Protein AF-A0A958L833-F1 (afdb_monomer_lite)

Structure (mmCIF, N/CA/C/O backbone):
data_AF-A0A958L833-F1
#
_entry.id   AF-A0A958L833-F1
#
loop_
_atom_site.group_PDB
_atom_site.id
_atom_site.type_symbol
_atom_site.label_atom_id
_atom_site.label_alt_id
_atom_site.label_comp_id
_atom_site.label_asym_id
_atom_site.label_entity_id
_atom_site.label_seq_id
_atom_site.pdbx_PDB_ins_code
_atom_site.Cartn_x
_atom_site.Cartn_y
_atom_site.Cartn_z
_atom_site.occupancy
_atom_site.B_iso_or_equiv
_atom_site.auth_seq_id
_atom_site.auth_comp_id
_atom_site.auth_asym_id
_atom_site.auth_atom_id
_atom_site.pdbx_PDB_model_num
ATOM 1 N N . MET A 1 1 ? -40.197 -20.289 23.679 1.00 38.75 1 MET A N 1
ATOM 2 C CA . MET A 1 1 ? -38.757 -20.039 23.892 1.00 38.75 1 MET A CA 1
ATOM 3 C C . MET A 1 1 ? -38.187 -19.551 22.568 1.00 38.75 1 MET A C 1
ATOM 5 O O . MET A 1 1 ? -37.665 -20.338 21.796 1.00 38.75 1 MET A O 1
ATOM 9 N N . PHE A 1 2 ? -38.415 -18.277 22.246 1.00 50.72 2 PHE A N 1
ATOM 10 C CA . PHE A 1 2 ? -37.841 -17.656 21.055 1.00 50.72 2 PHE A CA 1
ATOM 11 C C . PHE A 1 2 ? -36.482 -17.107 21.463 1.00 50.72 2 PHE A C 1
ATOM 13 O O . PHE A 1 2 ? -36.399 -16.299 22.387 1.00 50.72 2 PHE A O 1
ATOM 20 N N . GLN A 1 3 ? -35.421 -17.630 20.852 1.00 54.59 3 GLN A N 1
ATOM 21 C CA . GLN A 1 3 ? -34.069 -17.125 21.043 1.00 54.59 3 GLN A CA 1
ATOM 22 C C . GLN A 1 3 ? -34.075 -15.627 20.744 1.00 54.59 3 GLN A C 1
ATOM 24 O O . GLN A 1 3 ? -34.333 -15.222 19.613 1.00 54.59 3 GLN A O 1
ATOM 29 N N . GLN A 1 4 ? -33.811 -14.819 21.774 1.00 56.62 4 GLN A N 1
ATOM 30 C CA . GLN A 1 4 ? -33.393 -13.433 21.614 1.00 56.62 4 GLN A CA 1
ATOM 31 C C . GLN A 1 4 ? -32.261 -13.433 20.589 1.00 56.62 4 GLN A C 1
ATOM 33 O O . GLN A 1 4 ? -31.164 -13.927 20.867 1.00 56.62 4 GLN A O 1
ATOM 38 N N . GLN A 1 5 ? -32.544 -12.920 19.393 1.00 55.31 5 GLN A N 1
ATOM 39 C CA . GLN A 1 5 ? -31.499 -12.517 18.474 1.00 55.31 5 GLN A CA 1
ATOM 40 C C . GLN A 1 5 ? -30.713 -11.453 19.230 1.00 55.31 5 GLN A C 1
ATOM 42 O O . GLN A 1 5 ? -31.213 -10.362 19.487 1.00 55.31 5 GLN A O 1
ATOM 47 N N . ARG A 1 6 ? -29.521 -11.821 19.709 1.00 55.91 6 ARG A N 1
ATOM 48 C CA . ARG A 1 6 ? -28.572 -10.852 20.238 1.00 55.91 6 ARG A CA 1
ATOM 49 C C . ARG A 1 6 ? -28.214 -9.969 19.059 1.00 55.91 6 ARG A C 1
ATOM 51 O O . ARG A 1 6 ? -27.391 -10.356 18.237 1.00 55.91 6 ARG A O 1
ATOM 58 N N . GLU A 1 7 ? -28.875 -8.826 18.950 1.00 55.78 7 GLU A N 1
ATOM 59 C CA . GLU A 1 7 ? -28.371 -7.722 18.157 1.00 55.78 7 GLU A CA 1
ATOM 60 C C . GLU A 1 7 ? -27.000 -7.407 18.746 1.00 55.78 7 GLU A C 1
ATOM 62 O O . GLU A 1 7 ? -26.872 -6.825 19.824 1.00 55.78 7 GLU A O 1
ATOM 67 N N . THR A 1 8 ? -25.950 -7.910 18.102 1.00 55.97 8 THR A 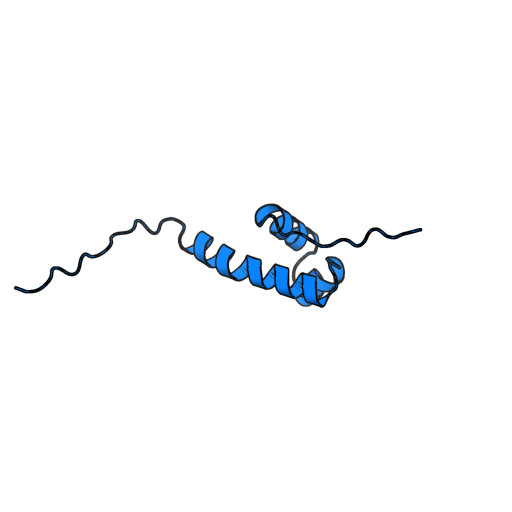N 1
A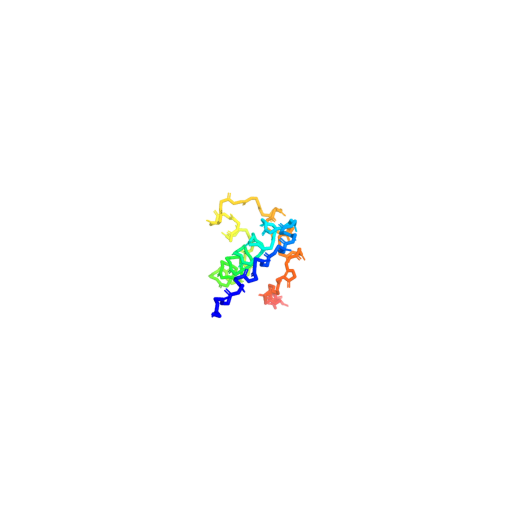TOM 68 C CA . THR A 1 8 ? -24.601 -7.421 18.323 1.00 55.97 8 THR A CA 1
ATOM 69 C C . THR A 1 8 ? -24.622 -5.965 17.892 1.00 55.97 8 THR A C 1
ATOM 71 O O . THR A 1 8 ? -24.365 -5.651 16.733 1.00 55.97 8 THR A O 1
ATOM 74 N N . ASN A 1 9 ? -24.971 -5.083 18.826 1.00 54.94 9 ASN A N 1
ATOM 75 C CA . ASN A 1 9 ? -24.665 -3.669 18.757 1.00 54.94 9 ASN A CA 1
ATOM 76 C C . ASN A 1 9 ? -23.148 -3.553 18.934 1.00 54.94 9 ASN A C 1
ATOM 78 O O . ASN A 1 9 ? -22.635 -3.242 20.005 1.00 54.94 9 ASN A O 1
ATOM 82 N N . VAL A 1 10 ? -22.422 -3.988 17.904 1.00 61.28 10 VAL A N 1
ATOM 83 C CA . VAL A 1 10 ? -21.018 -3.654 17.758 1.00 61.28 10 VAL A CA 1
ATOM 84 C C . VAL A 1 10 ? -21.065 -2.183 17.399 1.00 61.28 10 VAL A C 1
ATOM 86 O O . VAL A 1 10 ? -21.649 -1.830 16.376 1.00 61.28 10 VAL A O 1
ATOM 89 N N . GLU A 1 11 ? -20.513 -1.316 18.236 1.00 62.41 11 GLU A N 1
ATOM 90 C CA . GLU A 1 11 ? -20.166 0.026 17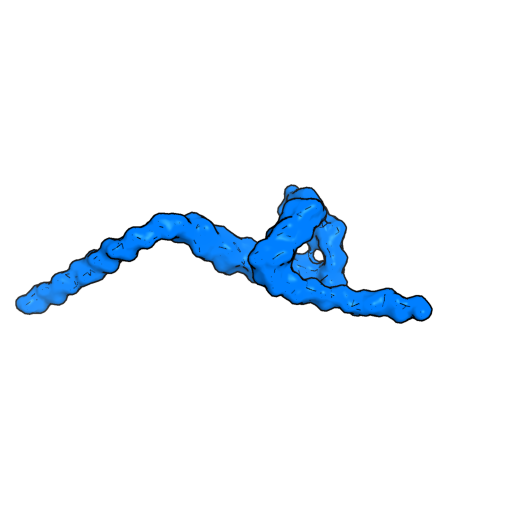.788 1.00 62.41 11 GLU A CA 1
ATOM 91 C C . GLU A 1 11 ? -19.189 -0.157 16.620 1.00 62.41 11 GLU A C 1
ATOM 93 O O . GLU A 1 11 ? -17.999 -0.403 16.798 1.00 62.41 11 GLU A O 1
ATOM 98 N N . LEU A 1 12 ? -19.723 -0.150 15.397 1.00 66.50 12 LEU A N 1
ATOM 99 C CA . LEU A 1 12 ? -18.991 -0.324 14.142 1.00 66.50 12 LEU A CA 1
ATOM 100 C C . LEU A 1 12 ? -18.277 0.975 13.760 1.00 66.50 12 LEU A C 1
ATOM 102 O O . LEU A 1 12 ? -18.169 1.314 12.577 1.00 66.50 12 LEU A O 1
ATOM 106 N N . ASP A 1 13 ? -17.817 1.727 14.757 1.00 77.00 13 ASP A N 1
ATOM 107 C CA . ASP A 1 13 ? -17.104 2.958 14.505 1.00 77.00 13 ASP A CA 1
ATOM 108 C C . ASP A 1 13 ? -15.776 2.603 13.826 1.00 77.00 13 ASP A C 1
ATOM 110 O O . ASP A 1 13 ? -15.019 1.739 14.271 1.00 77.00 13 ASP A O 1
ATOM 114 N N . GLY A 1 14 ? -15.546 3.175 12.645 1.00 83.25 14 GLY A N 1
ATOM 115 C CA . GLY A 1 14 ? -14.399 2.815 11.810 1.00 83.25 14 GLY A CA 1
ATOM 116 C C . GLY A 1 14 ? -14.523 1.515 10.997 1.00 83.25 14 GLY A C 1
ATOM 117 O O . GLY A 1 14 ? -13.527 1.110 10.392 1.00 83.25 14 GLY A O 1
ATOM 118 N N . LEU A 1 15 ? -15.709 0.893 10.872 1.00 87.06 15 LEU A N 1
ATOM 119 C CA . LEU A 1 15 ? -15.906 -0.283 9.998 1.00 87.06 15 LEU A CA 1
ATOM 120 C C . LEU A 1 15 ? -15.448 -0.024 8.556 1.00 87.06 15 LEU A C 1
ATOM 122 O O . LEU A 1 15 ? -14.849 -0.899 7.932 1.00 87.06 15 LEU A O 1
ATOM 126 N N . TYR A 1 16 ? -15.671 1.186 8.037 1.00 91.06 16 TYR A N 1
ATOM 127 C CA . TYR A 1 16 ? -15.168 1.578 6.719 1.00 91.06 16 TYR A CA 1
ATOM 128 C C . TYR A 1 16 ? -13.648 1.400 6.611 1.00 91.06 16 TYR A C 1
ATOM 130 O O . TYR A 1 16 ? -13.170 0.835 5.633 1.00 91.06 16 TYR A O 1
ATOM 138 N N . GLY A 1 17 ? -12.890 1.823 7.628 1.00 90.62 17 GLY A N 1
ATOM 139 C CA . GLY A 1 17 ? -11.434 1.675 7.657 1.00 90.62 17 GLY A CA 1
ATOM 140 C C . GLY A 1 17 ? -11.000 0.211 7.694 1.00 90.62 17 GLY A C 1
ATOM 141 O O . GLY A 1 17 ? -10.099 -0.174 6.951 1.00 90.62 17 GLY A O 1
ATOM 142 N N . ILE A 1 18 ? -11.693 -0.610 8.489 1.00 90.62 18 ILE A N 1
ATOM 143 C CA . ILE A 1 18 ? -11.445 -2.054 8.585 1.00 90.62 18 ILE A CA 1
ATOM 144 C C . ILE A 1 18 ? -11.657 -2.722 7.224 1.00 90.62 18 ILE A C 1
ATOM 146 O O . ILE A 1 18 ? -10.775 -3.420 6.730 1.00 90.62 18 ILE A O 1
ATOM 150 N N . ILE A 1 19 ? -12.807 -2.491 6.588 1.00 93.62 19 ILE A N 1
ATOM 151 C CA . ILE A 1 19 ? -13.112 -3.087 5.282 1.00 93.62 19 ILE A CA 1
ATOM 152 C C . ILE A 1 19 ? -12.146 -2.571 4.214 1.00 93.62 19 ILE A C 1
ATOM 154 O O . ILE A 1 19 ? -11.650 -3.357 3.407 1.00 93.62 19 ILE A O 1
ATOM 158 N N . LEU A 1 20 ? -11.835 -1.273 4.227 1.00 93.38 20 LEU A N 1
ATOM 159 C CA . LEU A 1 20 ? -10.908 -0.677 3.275 1.00 93.38 20 LEU A CA 1
ATOM 160 C C . LEU A 1 20 ? -9.516 -1.308 3.379 1.00 93.38 20 LEU A C 1
ATOM 162 O O . LEU A 1 20 ? -8.959 -1.689 2.356 1.00 93.38 20 LEU A O 1
ATOM 166 N N . GLU A 1 21 ? -8.970 -1.485 4.585 1.00 93.94 21 GLU A N 1
ATOM 167 C CA . GLU A 1 21 ? -7.680 -2.158 4.779 1.00 93.94 21 GLU A CA 1
ATOM 168 C C . GLU A 1 21 ? -7.711 -3.611 4.286 1.00 93.94 21 GLU A C 1
ATOM 170 O O . GLU A 1 21 ? -6.805 -4.039 3.563 1.00 93.94 21 GLU A O 1
ATOM 175 N N . GLN A 1 22 ? -8.774 -4.350 4.613 1.00 93.50 22 GLN A N 1
ATOM 176 C CA . GLN A 1 22 ? -8.926 -5.756 4.228 1.00 93.50 22 GLN A CA 1
ATOM 177 C C . GLN A 1 22 ? -9.014 -5.955 2.711 1.00 93.50 22 GLN A C 1
ATOM 179 O O . GLN A 1 22 ? -8.623 -7.010 2.213 1.00 93.50 22 GLN A O 1
ATOM 184 N N . VAL A 1 23 ? -9.495 -4.955 1.969 1.00 96.19 23 VAL A N 1
ATOM 185 C CA . VAL A 1 23 ? -9.570 -4.985 0.501 1.00 96.19 23 VAL A CA 1
ATOM 186 C C . VAL A 1 23 ? -8.305 -4.412 -0.143 1.00 96.19 23 VAL A C 1
ATOM 188 O O . VAL A 1 23 ? -7.753 -5.006 -1.073 1.00 96.19 23 VAL A O 1
ATOM 191 N N . GLU A 1 24 ? -7.810 -3.269 0.334 1.00 96.06 24 GLU A N 1
ATOM 192 C CA . GLU A 1 24 ? -6.673 -2.581 -0.283 1.00 96.06 24 GLU A CA 1
ATOM 193 C C . GLU A 1 24 ? -5.357 -3.338 -0.111 1.00 96.06 24 GLU A C 1
ATOM 195 O O . GLU A 1 24 ? -4.553 -3.394 -1.047 1.00 96.06 24 GLU A O 1
ATOM 200 N N . LYS A 1 25 ? -5.119 -3.939 1.058 1.00 95.81 25 LYS A N 1
ATOM 201 C CA . LYS A 1 25 ? -3.880 -4.672 1.327 1.00 95.81 25 LYS A CA 1
ATOM 202 C C . LYS A 1 25 ? -3.639 -5.822 0.335 1.00 95.81 25 LYS A C 1
ATOM 204 O O . LYS A 1 25 ? -2.594 -5.796 -0.324 1.00 95.81 25 LYS A O 1
ATOM 209 N N . PRO A 1 26 ? -4.562 -6.789 0.145 1.00 96.38 26 PRO A N 1
ATOM 210 C CA . PRO A 1 26 ? -4.354 -7.864 -0.824 1.00 96.38 26 PRO A CA 1
ATOM 211 C C . PRO A 1 26 ? -4.288 -7.350 -2.267 1.00 96.38 26 PRO A C 1
ATOM 213 O O . PRO A 1 26 ? -3.488 -7.859 -3.056 1.00 96.38 26 PRO A O 1
ATOM 216 N N . LEU A 1 27 ? -5.054 -6.309 -2.619 1.00 96.56 27 LEU A N 1
ATOM 217 C CA . LEU A 1 27 ? -4.978 -5.678 -3.940 1.00 96.56 27 LEU A CA 1
ATOM 218 C C . LEU A 1 27 ? -3.557 -5.174 -4.238 1.00 96.56 27 LEU A C 1
ATOM 220 O O . LEU A 1 27 ? -2.998 -5.454 -5.304 1.00 96.56 27 LEU A O 1
ATOM 224 N N . ILE A 1 28 ? -2.951 -4.453 -3.293 1.00 96.31 28 ILE A N 1
ATOM 225 C CA . ILE A 1 28 ? -1.603 -3.900 -3.445 1.00 96.31 28 ILE A CA 1
ATOM 226 C C . ILE A 1 28 ? -0.552 -5.014 -3.474 1.00 96.31 28 ILE A C 1
ATOM 228 O O . ILE A 1 28 ? 0.341 -4.983 -4.323 1.00 96.31 28 ILE A O 1
ATOM 232 N N . GLU A 1 29 ? -0.659 -6.019 -2.603 1.00 95.44 29 GLU A N 1
ATOM 233 C CA . GLU A 1 29 ? 0.262 -7.162 -2.569 1.00 95.44 29 GLU A CA 1
ATOM 234 C C . GLU A 1 29 ? 0.275 -7.941 -3.890 1.00 95.44 29 GLU A C 1
ATOM 236 O O . GLU A 1 29 ? 1.347 -8.216 -4.445 1.00 95.44 29 GLU A O 1
ATOM 241 N N . LEU A 1 30 ? -0.905 -8.255 -4.432 1.00 95.19 30 LEU A N 1
ATOM 242 C CA . LEU A 1 30 ? -1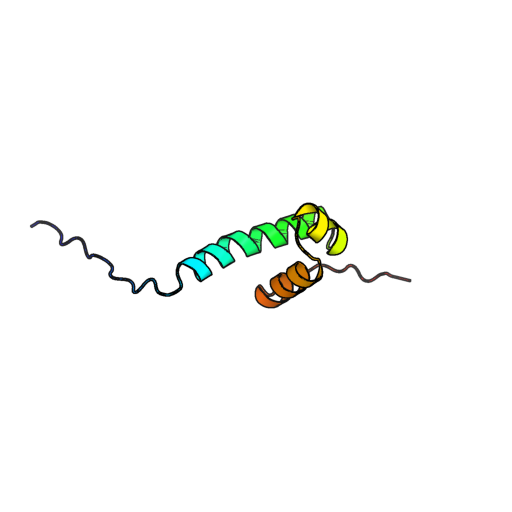.046 -8.954 -5.710 1.00 95.19 30 LEU A CA 1
ATOM 243 C C . LEU A 1 30 ? -0.496 -8.122 -6.870 1.00 95.19 30 LEU A C 1
ATOM 245 O O . LEU A 1 30 ? 0.236 -8.643 -7.716 1.00 95.19 30 LEU A O 1
ATOM 249 N N . SER A 1 31 ? -0.777 -6.821 -6.874 1.00 95.38 31 SER A N 1
ATOM 250 C CA . SER A 1 31 ? -0.308 -5.912 -7.921 1.00 95.38 31 SER A CA 1
ATOM 251 C C . SER A 1 31 ? 1.218 -5.770 -7.897 1.00 95.38 31 SER A C 1
ATOM 253 O O . SER A 1 31 ? 1.875 -5.879 -8.933 1.00 95.38 31 SER A O 1
ATOM 255 N N . LEU A 1 32 ? 1.819 -5.631 -6.712 1.00 94.69 32 LEU A N 1
ATOM 256 C CA . LEU A 1 32 ? 3.276 -5.620 -6.557 1.00 94.69 32 LEU A CA 1
ATOM 257 C C . LEU A 1 32 ? 3.903 -6.950 -6.978 1.00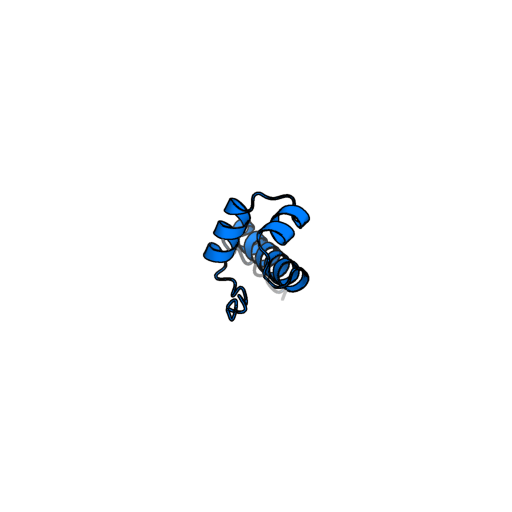 94.69 32 LEU A C 1
ATOM 259 O O . LEU A 1 32 ? 4.962 -6.952 -7.610 1.00 94.69 32 LEU A O 1
ATOM 263 N N . LYS A 1 33 ? 3.266 -8.085 -6.665 1.00 93.19 33 LYS A N 1
ATOM 264 C CA . LYS A 1 33 ? 3.729 -9.411 -7.099 1.00 93.19 33 LYS A CA 1
ATOM 265 C C . LYS A 1 33 ? 3.721 -9.529 -8.624 1.00 93.19 33 LYS A C 1
ATOM 267 O O . LYS A 1 33 ? 4.711 -10.006 -9.181 1.00 93.19 33 LYS A O 1
ATOM 272 N N . ALA A 1 34 ? 2.669 -9.049 -9.289 1.00 92.50 34 ALA A N 1
ATOM 273 C CA . ALA A 1 34 ? 2.556 -9.057 -10.748 1.00 92.50 34 ALA A CA 1
ATOM 274 C C . ALA A 1 34 ? 3.693 -8.270 -11.427 1.00 92.50 34 ALA A C 1
ATOM 276 O O . ALA A 1 34 ? 4.253 -8.715 -12.427 1.00 92.50 34 ALA A O 1
ATOM 277 N N . TRP A 1 35 ? 4.109 -7.147 -10.835 1.00 93.38 35 TRP A N 1
ATOM 278 C CA . TRP A 1 35 ? 5.177 -6.290 -11.364 1.00 93.38 35 TRP A CA 1
ATOM 279 C C . TRP A 1 35 ? 6.547 -6.500 -10.703 1.00 93.38 35 TRP A C 1
ATOM 281 O O . TRP A 1 35 ? 7.418 -5.633 -10.809 1.00 93.38 35 TRP A O 1
ATOM 291 N N . LYS A 1 36 ? 6.766 -7.639 -10.029 1.00 91.31 36 LYS A N 1
ATOM 292 C CA . LYS A 1 36 ? 8.039 -7.999 -9.365 1.00 91.31 36 LYS A CA 1
ATOM 293 C C . LYS A 1 36 ? 8.567 -6.908 -8.412 1.00 91.31 36 LYS A C 1
ATOM 295 O O . LYS A 1 36 ? 9.764 -6.649 -8.363 1.00 91.31 36 LYS A O 1
ATOM 300 N N . GLY A 1 37 ? 7.673 -6.242 -7.685 1.00 89.75 37 GLY A N 1
ATOM 301 C CA . GLY A 1 37 ? 8.004 -5.174 -6.738 1.00 89.75 37 GLY A CA 1
ATOM 302 C C . GLY A 1 37 ? 8.232 -3.794 -7.366 1.00 89.75 37 GLY A C 1
ATOM 303 O O . GLY A 1 37 ? 8.521 -2.840 -6.647 1.00 89.75 37 GLY A O 1
ATOM 304 N N . ASN A 1 38 ? 8.072 -3.636 -8.687 1.00 93.25 38 ASN A N 1
ATOM 305 C CA . ASN A 1 38 ? 8.215 -2.335 -9.339 1.00 93.25 38 ASN A CA 1
ATOM 306 C C . ASN A 1 38 ? 7.031 -1.414 -8.996 1.00 93.25 38 ASN A C 1
ATOM 308 O O . ASN A 1 38 ? 5.960 -1.487 -9.605 1.00 93.25 38 ASN A O 1
ATOM 312 N N . GLN A 1 39 ? 7.245 -0.509 -8.040 1.00 94.75 39 GLN A N 1
ATOM 313 C CA . GLN A 1 39 ? 6.216 0.413 -7.552 1.00 94.75 39 GLN A CA 1
ATOM 314 C C . GLN A 1 39 ? 5.723 1.392 -8.624 1.00 94.75 39 GLN A C 1
ATOM 316 O O . GLN A 1 39 ? 4.552 1.748 -8.613 1.00 94.75 39 GLN A O 1
ATOM 321 N N . VAL A 1 40 ? 6.574 1.822 -9.561 1.00 95.69 40 VAL A N 1
ATOM 322 C CA . VAL A 1 40 ? 6.174 2.773 -10.616 1.00 95.69 40 VAL A CA 1
ATOM 323 C C . VAL A 1 40 ? 5.179 2.119 -11.573 1.00 95.69 40 VAL A C 1
ATOM 325 O O . VAL A 1 40 ? 4.115 2.677 -11.833 1.00 95.69 40 VAL A O 1
ATOM 328 N N . LYS A 1 41 ? 5.486 0.906 -12.049 1.00 95.25 41 LYS A N 1
ATOM 329 C CA . LYS A 1 41 ? 4.580 0.142 -12.922 1.00 95.25 41 LYS A CA 1
ATOM 330 C C . LYS A 1 41 ? 3.299 -0.261 -12.194 1.00 95.25 41 LYS A C 1
ATOM 332 O O . LYS A 1 41 ? 2.219 -0.137 -12.760 1.00 95.25 41 LYS A O 1
ATOM 337 N N . THR A 1 42 ? 3.419 -0.660 -10.928 1.00 96.31 42 THR A N 1
ATOM 338 C CA . THR A 1 42 ? 2.270 -1.007 -10.079 1.00 96.31 42 THR A CA 1
ATOM 339 C C . THR A 1 42 ? 1.341 0.189 -9.882 1.00 96.31 42 THR A C 1
ATOM 341 O O . THR A 1 42 ? 0.143 0.073 -10.102 1.00 96.31 42 THR A O 1
ATOM 344 N N . ALA A 1 43 ? 1.883 1.357 -9.528 1.00 96.88 43 ALA A N 1
ATOM 345 C CA . ALA A 1 43 ? 1.104 2.576 -9.319 1.00 96.88 43 ALA A CA 1
ATOM 346 C C . ALA A 1 43 ? 0.392 3.026 -10.601 1.00 96.88 43 ALA A C 1
ATOM 348 O O . ALA A 1 43 ? -0.784 3.372 -10.557 1.00 96.88 43 ALA A O 1
ATOM 349 N N . LYS A 1 44 ? 1.077 2.939 -11.752 1.00 97.12 44 LYS A N 1
ATOM 350 C CA . LYS A 1 44 ? 0.477 3.220 -13.061 1.00 97.12 44 LYS A CA 1
ATOM 351 C C . LYS A 1 44 ? -0.676 2.262 -13.381 1.00 97.12 44 LYS A C 1
ATOM 353 O O . LYS A 1 44 ? -1.705 2.718 -13.858 1.00 97.12 44 LYS A O 1
ATOM 358 N N . MET A 1 45 ? -0.513 0.965 -13.110 1.00 96.12 45 MET A N 1
ATOM 359 C CA . MET A 1 45 ? -1.564 -0.040 -13.321 1.00 96.12 45 MET A CA 1
ATOM 360 C C . MET A 1 45 ? -2.767 0.173 -12.393 1.00 96.12 45 MET A C 1
ATOM 362 O O . MET A 1 45 ? -3.900 0.067 -12.844 1.00 96.12 45 MET A O 1
ATOM 366 N N . LEU A 1 46 ? -2.525 0.543 -11.134 1.00 95.81 46 LEU A N 1
ATOM 367 C CA . LEU A 1 46 ? -3.573 0.874 -10.165 1.00 95.81 46 LEU A CA 1
ATOM 368 C C . LEU A 1 46 ? -4.210 2.257 -10.398 1.00 95.81 46 LEU A C 1
ATOM 370 O O . LEU A 1 46 ? -5.173 2.596 -9.720 1.00 95.81 46 LEU A O 1
ATOM 374 N N . GLY A 1 47 ? -3.670 3.076 -11.307 1.00 97.00 47 GLY A N 1
ATOM 375 C CA . GLY A 1 47 ? -4.174 4.426 -11.571 1.00 97.00 47 GLY A CA 1
ATOM 376 C C . GLY A 1 47 ? -3.949 5.418 -10.425 1.00 97.00 47 GLY A C 1
ATOM 377 O O . GLY A 1 47 ? -4.658 6.415 -10.328 1.00 97.00 47 GLY A O 1
ATOM 378 N N . ILE A 1 48 ? -2.968 5.169 -9.550 1.00 97.44 48 ILE A N 1
ATOM 379 C CA . ILE A 1 48 ? -2.668 6.026 -8.394 1.00 97.44 48 ILE A CA 1
ATOM 380 C C . ILE A 1 48 ? -1.265 6.623 -8.482 1.00 97.44 48 ILE A C 1
ATOM 382 O O . ILE A 1 48 ? -0.370 6.110 -9.153 1.00 97.44 48 ILE A O 1
ATOM 386 N N . ASN A 1 49 ? -1.031 7.708 -7.743 1.00 97.44 49 ASN A N 1
ATOM 387 C CA . ASN A 1 49 ? 0.308 8.273 -7.621 1.00 97.44 49 ASN A CA 1
ATOM 388 C C . ASN A 1 49 ? 1.246 7.277 -6.905 1.00 97.44 49 ASN A C 1
ATOM 390 O O . ASN A 1 49 ? 0.899 6.711 -5.867 1.00 97.44 49 ASN A O 1
ATOM 394 N N . ARG A 1 50 ? 2.475 7.107 -7.408 1.00 97.06 50 ARG A N 1
ATOM 395 C CA . ARG A 1 50 ? 3.519 6.271 -6.785 1.00 97.06 50 ARG A CA 1
ATOM 396 C C . ARG A 1 50 ? 3.818 6.666 -5.334 1.00 97.06 50 ARG A C 1
ATOM 398 O O . ARG A 1 50 ? 4.103 5.800 -4.513 1.00 97.06 50 ARG A O 1
ATOM 405 N N . ASN A 1 51 ? 3.728 7.952 -4.996 1.00 96.56 51 ASN A N 1
ATOM 406 C CA . ASN A 1 51 ? 3.864 8.438 -3.621 1.00 96.56 51 ASN A CA 1
ATOM 407 C C . ASN A 1 51 ? 2.732 7.912 -2.728 1.00 96.56 51 ASN A C 1
ATOM 409 O O . ASN A 1 51 ? 2.991 7.504 -1.599 1.00 96.56 51 ASN A O 1
ATOM 413 N N . THR A 1 52 ? 1.502 7.874 -3.245 1.00 97.44 52 THR A N 1
ATOM 414 C CA . THR A 1 52 ? 0.342 7.298 -2.553 1.00 97.44 52 THR A CA 1
ATOM 415 C C . THR A 1 52 ? 0.506 5.794 -2.380 1.00 97.44 52 THR A C 1
ATOM 417 O O . THR A 1 52 ? 0.319 5.296 -1.275 1.00 97.44 52 THR A O 1
ATOM 420 N N . LEU A 1 53 ? 0.937 5.080 -3.428 1.00 97.00 53 LEU A N 1
ATOM 421 C CA . LEU A 1 53 ? 1.245 3.652 -3.327 1.00 97.00 53 LEU A CA 1
ATOM 422 C C . LEU A 1 53 ? 2.312 3.386 -2.256 1.00 97.00 53 LEU A C 1
ATOM 424 O O . LEU A 1 53 ? 2.126 2.503 -1.428 1.00 97.00 53 LEU A O 1
ATOM 428 N N . LYS A 1 54 ? 3.400 4.171 -2.231 1.00 95.94 54 LYS A N 1
ATOM 429 C CA . LYS A 1 54 ? 4.447 4.054 -1.205 1.00 95.94 54 LYS A CA 1
ATOM 430 C C . LYS A 1 54 ? 3.868 4.223 0.202 1.00 95.94 54 LYS A C 1
ATOM 432 O O . LYS A 1 54 ? 4.090 3.362 1.041 1.00 95.94 54 LYS A O 1
ATOM 437 N N . LYS A 1 55 ? 3.081 5.280 0.434 1.00 96.75 55 LYS A N 1
ATOM 438 C CA . LYS A 1 55 ? 2.420 5.508 1.729 1.00 96.75 55 LYS A CA 1
ATOM 439 C C . LYS A 1 55 ? 1.548 4.316 2.133 1.00 96.75 55 LYS A C 1
ATOM 441 O O . LYS A 1 55 ? 1.669 3.857 3.256 1.00 96.75 55 LYS A O 1
ATOM 446 N N . LYS A 1 56 ? 0.734 3.774 1.218 1.00 95.50 56 LYS A N 1
ATOM 447 C CA . LYS A 1 56 ? -0.115 2.600 1.496 1.00 95.50 56 LYS A CA 1
ATOM 448 C C . LYS A 1 56 ? 0.703 1.341 1.806 1.00 95.50 56 LYS A C 1
ATOM 450 O O . LYS A 1 56 ? 0.348 0.600 2.714 1.00 95.50 56 LYS A O 1
ATOM 455 N N . ILE A 1 57 ? 1.816 1.114 1.104 1.00 95.50 57 ILE A N 1
ATOM 456 C CA . ILE A 1 57 ? 2.752 0.014 1.403 1.00 95.50 57 ILE A CA 1
ATOM 457 C C . ILE A 1 57 ? 3.296 0.138 2.828 1.00 95.50 57 ILE A C 1
ATOM 459 O O . ILE A 1 57 ? 3.299 -0.853 3.560 1.00 95.50 57 ILE A O 1
ATOM 463 N N . ASP A 1 58 ? 3.720 1.344 3.213 1.00 95.00 58 ASP A N 1
ATOM 464 C CA . ASP A 1 58 ? 4.263 1.624 4.542 1.00 95.00 58 ASP A CA 1
ATOM 465 C C . ASP A 1 58 ? 3.175 1.454 5.625 1.00 95.00 58 ASP A C 1
ATOM 467 O O . ASP A 1 58 ? 3.402 0.768 6.622 1.00 95.00 58 ASP A O 1
ATOM 471 N N . THR A 1 59 ? 1.965 1.988 5.399 1.00 95.12 59 THR A N 1
ATOM 472 C CA . THR A 1 59 ? 0.804 1.859 6.300 1.00 95.12 59 THR A CA 1
ATOM 473 C C . THR A 1 59 ? 0.412 0.400 6.530 1.00 95.12 59 THR A C 1
ATOM 475 O O . THR A 1 59 ? 0.289 -0.026 7.676 1.00 95.12 59 THR A O 1
ATOM 478 N N . TYR A 1 60 ? 0.279 -0.391 5.462 1.00 94.62 60 TYR A N 1
ATOM 479 C CA . TYR A 1 60 ? -0.129 -1.798 5.547 1.00 94.62 60 TYR A CA 1
ATOM 480 C C . TYR A 1 60 ? 1.030 -2.762 5.839 1.00 94.62 60 TYR A C 1
ATOM 482 O O . TYR A 1 60 ? 0.824 -3.980 5.897 1.00 94.62 60 TYR A O 1
ATOM 490 N N . LYS A 1 61 ? 2.247 -2.229 6.032 1.00 93.19 61 LYS A N 1
ATOM 491 C CA . LYS A 1 61 ? 3.490 -2.974 6.295 1.00 93.19 61 LYS A CA 1
ATOM 492 C C . LYS A 1 61 ? 3.739 -4.086 5.266 1.00 93.19 61 LYS A C 1
ATOM 494 O O . LYS A 1 61 ? 4.142 -5.200 5.610 1.00 93.19 61 LYS A O 1
ATOM 499 N N . ILE A 1 62 ? 3.488 -3.786 3.992 1.00 92.44 62 ILE A N 1
ATOM 500 C CA . ILE A 1 62 ? 3.608 -4.751 2.895 1.00 92.44 62 ILE A CA 1
ATOM 501 C C . ILE A 1 62 ? 5.087 -5.007 2.587 1.00 92.44 62 ILE A C 1
ATOM 503 O O . ILE A 1 62 ? 5.852 -4.095 2.268 1.00 92.44 62 ILE A O 1
ATOM 507 N N . LYS A 1 63 ? 5.502 -6.278 2.631 1.00 87.69 63 LYS A N 1
ATOM 508 C CA . LYS A 1 63 ? 6.878 -6.687 2.314 1.00 87.69 63 LYS A CA 1
ATOM 509 C C . LYS A 1 63 ? 7.095 -6.716 0.804 1.00 87.69 63 LYS A C 1
ATOM 511 O O . LYS A 1 63 ? 6.822 -7.713 0.134 1.00 87.69 63 LYS A O 1
ATOM 516 N N . VAL A 1 64 ? 7.643 -5.634 0.259 1.00 79.88 64 VAL A N 1
ATOM 517 C CA . VAL A 1 64 ? 8.082 -5.603 -1.140 1.00 79.88 64 VAL A CA 1
ATOM 518 C C . VAL A 1 64 ? 9.401 -6.360 -1.251 1.00 79.88 64 VAL A C 1
ATOM 520 O O . VAL A 1 64 ? 10.418 -5.934 -0.706 1.00 79.88 64 VAL A O 1
ATOM 523 N N . ARG A 1 65 ? 9.404 -7.501 -1.950 1.00 69.06 65 ARG A N 1
ATOM 524 C CA . ARG A 1 65 ? 10.645 -8.220 -2.276 1.00 69.06 65 ARG A CA 1
ATOM 525 C C . ARG A 1 65 ? 11.443 -7.403 -3.291 1.00 69.06 65 ARG A C 1
ATOM 527 O O . ARG A 1 65 ? 11.327 -7.622 -4.493 1.00 69.06 65 ARG A O 1
ATOM 534 N N . ASN A 1 66 ? 12.248 -6.468 -2.805 1.00 59.56 66 ASN A N 1
ATOM 535 C CA . ASN A 1 66 ? 13.288 -5.847 -3.607 1.00 59.56 66 ASN A CA 1
ATOM 536 C C . ASN A 1 66 ? 14.420 -6.865 -3.733 1.00 59.56 66 ASN A C 1
ATOM 538 O O . ASN A 1 66 ? 15.127 -7.135 -2.764 1.00 59.56 66 ASN A O 1
ATOM 542 N N . LYS A 1 67 ? 14.579 -7.471 -4.914 1.00 55.84 67 LYS A N 1
ATOM 543 C CA . LYS A 1 67 ? 15.829 -8.167 -5.225 1.00 55.84 67 LYS A CA 1
ATOM 544 C C . LYS A 1 67 ? 16.910 -7.075 -5.238 1.00 55.84 67 LYS A C 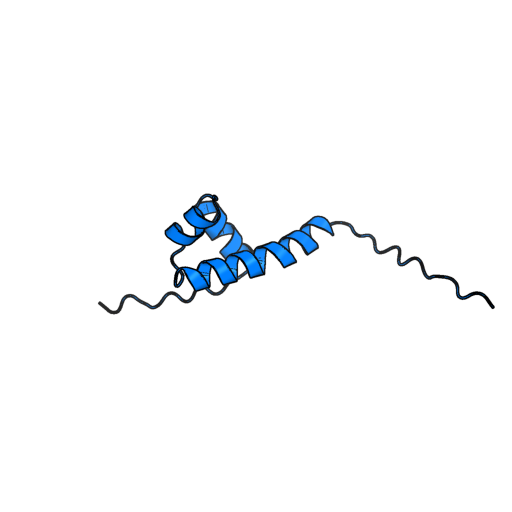1
ATOM 546 O O . LYS A 1 67 ? 16.725 -6.115 -5.992 1.00 55.84 67 LYS A O 1
ATOM 551 N N . PRO A 1 68 ? 17.957 -7.139 -4.395 1.00 50.97 68 PRO A N 1
ATOM 552 C CA . PRO A 1 68 ? 19.042 -6.176 -4.495 1.00 50.97 68 PRO A CA 1
ATOM 553 C C . PRO A 1 68 ? 19.585 -6.256 -5.921 1.00 50.97 68 PRO A C 1
ATOM 555 O O . PRO A 1 68 ? 19.701 -7.349 -6.485 1.00 50.97 68 PRO A O 1
ATOM 558 N N . ILE A 1 69 ? 19.828 -5.099 -6.533 1.00 58.88 69 ILE A N 1
ATOM 559 C CA . ILE A 1 69 ? 20.560 -5.042 -7.792 1.00 58.88 69 ILE A CA 1
ATOM 560 C C . ILE A 1 69 ? 21.966 -5.518 -7.420 1.00 58.88 69 ILE A C 1
ATOM 562 O O . ILE A 1 69 ? 22.716 -4.771 -6.802 1.00 58.88 69 ILE A O 1
ATOM 566 N N . SER A 1 70 ? 22.272 -6.791 -7.673 1.00 53.75 70 SER A N 1
ATOM 567 C CA . SER A 1 70 ? 23.651 -7.269 -7.678 1.00 53.75 70 SER A CA 1
ATOM 568 C C . SER A 1 70 ? 24.330 -6.558 -8.841 1.00 53.75 70 SER A C 1
ATOM 570 O O . SER A 1 70 ? 24.053 -6.885 -9.996 1.00 53.75 70 SER A O 1
ATOM 572 N N . ILE A 1 71 ? 25.107 -5.528 -8.516 1.00 50.31 71 ILE A N 1
ATOM 573 C CA . ILE A 1 71 ? 26.079 -4.897 -9.407 1.00 50.31 71 ILE A CA 1
ATOM 574 C C . ILE A 1 71 ? 27.446 -5.366 -8.932 1.00 50.31 71 ILE A C 1
ATOM 576 O O . ILE A 1 71 ? 27.652 -5.321 -7.696 1.00 50.31 71 ILE A O 1
#

Secondary structure (DSSP, 8-state):
------------TTHHHHHHHHHHHHHHHHHHHHTTT-HHHHHHHHTS-HHHHHHHHHHTT----------

Sequence (71 aa):
MFQQQRETNVELDGLYGIILEQVEKPLIELSLKAWKGNQVKTAKMLGINRNTLKKKIDTYKIKVRNKPISI

Radius of gyration: 18.49 Å; chains: 1; bounding box: 65×28×37 Å

pLDDT: mean 83.69, std 17.33, range [38.75, 97.44]

Foldseek 3Di:
DDPDPPPPPPVCVCVVVVVCLVPVVVLLLVLCVVVLNPLVVSCVVVVHDSVVSVVSCVVNVPDRPDPPPPD